Protein AF-A0AAV8XH55-F1 (afdb_monomer)

Sequence (101 aa):
MEENPQSTSTLVASENEVSQTTVIHILRKENHHPYKFQLVQELNEDDPDRRLQFCEIIMNLCHTNPKYSFRSSHVLSKQHSEPSKLQELAAKNRAAPFFNA

Nearest PDB structures (foldseek):
  4j2n-assembly1_B  TM=5.676E-01  e=5.399E+00  Pukovnikvirus pukovnik

Secondary structure (DSSP, 8-state):
----TT--HHHHHHHTTS-HHHHHHHHHHTT--------SSPPPTTHHHHHHHHHHHHHHHHHH-TTTS---TTTGGGSSS---HHHHHHHHTT-------

Foldseek 3Di:
DDDDLPDALVNVCVVVVHDSVVSVVVCVVVVNDRDDPDPPDDDDPCNVVVVVVVVVVLVVCLVPPVVSVPPPPPDPPPPPDDDPVVVVVVVVVVPDPPDDD

Structure (mmCIF, N/CA/C/O backbone):
data_AF-A0AAV8XH55-F1
#
_entry.id   AF-A0AAV8XH55-F1
#
loop_
_atom_site.group_PDB
_atom_site.id
_atom_site.type_symbol
_atom_site.label_atom_id
_atom_site.label_alt_id
_atom_site.label_comp_id
_atom_site.label_asym_id
_atom_site.label_entity_id
_atom_site.label_seq_id
_atom_site.pdbx_PDB_ins_code
_atom_site.Cartn_x
_atom_site.Cartn_y
_atom_site.Cartn_z
_atom_site.occupancy
_atom_site.B_iso_or_equiv
_atom_site.auth_seq_id
_atom_site.auth_comp_id
_atom_site.auth_asym_id
_atom_site.auth_atom_id
_atom_site.pdbx_PDB_model_num
A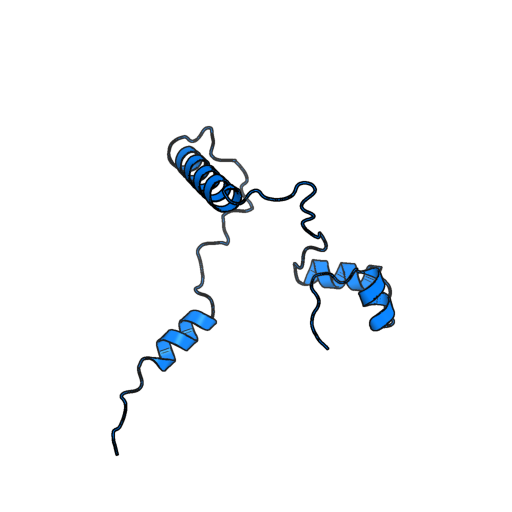TOM 1 N N . MET A 1 1 ? -1.236 -11.094 22.609 1.00 48.31 1 MET A N 1
ATOM 2 C CA . MET A 1 1 ? -2.183 -10.888 21.498 1.00 48.31 1 MET A CA 1
ATOM 3 C C . MET A 1 1 ? -1.362 -10.922 20.231 1.00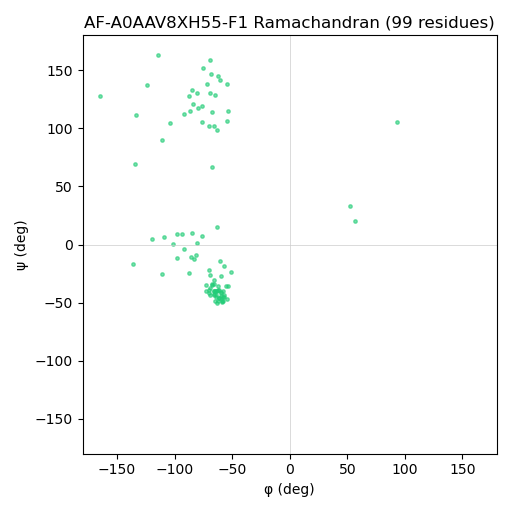 48.31 1 MET A C 1
ATOM 5 O O . MET A 1 1 ? -0.355 -10.230 20.175 1.00 48.31 1 MET A O 1
ATOM 9 N N . GLU A 1 2 ? -1.699 -11.803 19.301 1.00 59.78 2 GLU A N 1
ATOM 10 C CA . GLU A 1 2 ? -1.043 -11.864 17.996 1.00 59.78 2 GLU A CA 1
ATOM 11 C C . GLU A 1 2 ? -1.589 -10.709 17.148 1.00 59.78 2 GLU A C 1
ATOM 13 O O . GLU A 1 2 ? -2.801 -10.597 16.964 1.00 59.78 2 GLU A O 1
ATOM 18 N N . GLU A 1 3 ? -0.724 -9.789 16.717 1.00 60.78 3 GLU A N 1
ATOM 19 C CA . GLU A 1 3 ? -1.136 -8.688 15.845 1.00 60.78 3 GLU A CA 1
ATOM 20 C C . GLU A 1 3 ? -1.521 -9.252 14.478 1.00 60.78 3 GLU A C 1
ATOM 22 O O . GLU A 1 3 ? -0.678 -9.769 13.748 1.00 60.78 3 GLU A O 1
ATOM 27 N N . ASN A 1 4 ? -2.802 -9.138 14.124 1.00 68.88 4 ASN A N 1
ATOM 28 C CA . ASN A 1 4 ? -3.299 -9.479 12.800 1.00 68.88 4 ASN A CA 1
ATOM 29 C C . ASN A 1 4 ? -3.570 -8.188 12.003 1.00 68.88 4 ASN A C 1
ATOM 31 O O . ASN A 1 4 ? -4.603 -7.544 12.215 1.00 68.88 4 ASN A O 1
ATOM 35 N N . PRO A 1 5 ? -2.709 -7.817 11.033 1.00 69.00 5 PRO A N 1
ATOM 36 C CA . PRO A 1 5 ? -2.915 -6.644 10.175 1.00 69.00 5 PRO A CA 1
ATOM 37 C C . PRO A 1 5 ? -4.201 -6.729 9.338 1.00 69.00 5 PRO A C 1
ATOM 39 O O .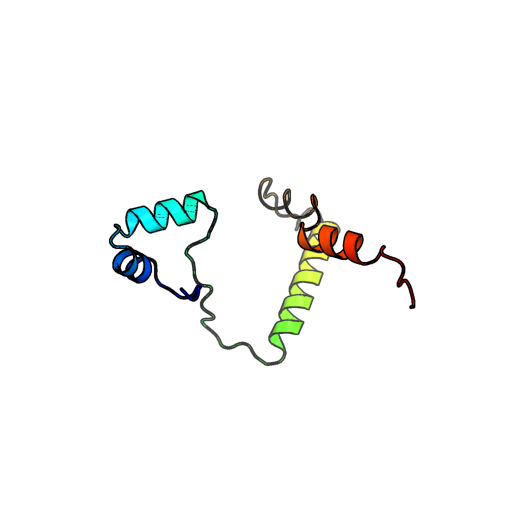 PRO A 1 5 ? -4.640 -5.742 8.750 1.00 69.00 5 PRO A O 1
ATOM 42 N N . GLN A 1 6 ? -4.802 -7.921 9.260 1.00 71.62 6 GLN A N 1
ATOM 43 C CA . GLN A 1 6 ? -6.051 -8.187 8.563 1.00 71.62 6 GLN A CA 1
ATOM 44 C C . GLN A 1 6 ? -7.284 -8.090 9.475 1.00 71.62 6 GLN A C 1
ATOM 46 O O . GLN A 1 6 ? -8.389 -8.416 9.035 1.00 71.62 6 GLN A O 1
ATOM 51 N N . SER A 1 7 ? -7.172 -7.622 10.713 1.00 80.25 7 SER A N 1
ATOM 52 C CA . SER A 1 7 ? -8.357 -7.370 11.537 1.00 80.25 7 SER A CA 1
ATOM 53 C C . SER A 1 7 ? -9.121 -6.138 11.039 1.00 80.25 7 SER A C 1
ATOM 55 O O . SER A 1 7 ? -8.545 -5.127 10.642 1.00 80.25 7 SER A O 1
ATOM 57 N N . THR A 1 8 ? -10.451 -6.225 11.002 1.00 85.56 8 THR A N 1
ATOM 58 C CA . THR A 1 8 ? -11.300 -5.075 10.651 1.00 85.56 8 THR A CA 1
ATOM 59 C C . THR A 1 8 ? -11.374 -4.101 11.826 1.00 85.56 8 THR A C 1
ATOM 61 O O . THR A 1 8 ? -11.306 -4.514 12.982 1.00 85.56 8 THR A O 1
ATOM 64 N N . SER A 1 9 ? -11.574 -2.805 11.563 1.00 87.06 9 SER A N 1
ATOM 65 C CA . SER A 1 9 ? -11.717 -1.806 12.637 1.00 87.06 9 SER A CA 1
ATOM 66 C C . SER A 1 9 ? -12.899 -2.095 13.568 1.00 87.06 9 SER A C 1
ATOM 68 O O . SER A 1 9 ? -12.854 -1.742 14.740 1.00 87.06 9 SER A O 1
ATOM 70 N N . THR A 1 10 ? -13.934 -2.770 13.064 1.00 88.88 10 THR A N 1
ATOM 71 C CA . THR A 1 10 ? -15.074 -3.264 13.846 1.00 88.88 10 THR A CA 1
ATOM 72 C C . THR A 1 10 ? -14.696 -4.412 14.777 1.00 88.88 10 THR A C 1
ATOM 74 O O . THR A 1 10 ? -15.132 -4.413 15.923 1.00 88.88 10 THR A O 1
ATOM 77 N N . LEU A 1 11 ? -13.869 -5.359 14.318 1.00 89.31 11 LEU A N 1
ATOM 78 C CA . LEU A 1 11 ? -13.390 -6.461 15.156 1.00 89.31 11 LEU A CA 1
ATOM 79 C C . LEU A 1 11 ? -12.510 -5.925 16.291 1.00 89.31 11 LEU A C 1
ATOM 81 O O . LEU A 1 11 ? -12.779 -6.197 17.457 1.00 89.31 11 LEU A O 1
ATOM 85 N N . VAL A 1 12 ? -11.550 -5.060 15.953 1.00 89.06 12 VAL A N 1
ATOM 86 C CA . VAL A 1 12 ? -10.674 -4.403 16.936 1.00 89.06 12 VAL A CA 1
ATOM 87 C C . VAL A 1 12 ? -11.492 -3.605 17.954 1.00 89.06 12 VAL A C 1
ATOM 89 O O . VAL A 1 12 ? -11.195 -3.635 19.143 1.00 89.06 12 VAL A O 1
ATOM 92 N N . ALA A 1 13 ? -12.552 -2.925 17.510 1.00 92.75 13 ALA A N 1
ATOM 93 C CA . ALA A 1 13 ? -13.457 -2.207 18.402 1.00 92.75 13 ALA A CA 1
ATOM 94 C C . ALA A 1 13 ? -14.156 -3.147 19.396 1.00 92.75 13 ALA A C 1
ATOM 96 O O . ALA A 1 13 ? -14.168 -2.856 20.590 1.00 92.75 13 ALA A O 1
ATOM 97 N N . SER A 1 14 ? -14.679 -4.286 18.923 1.00 93.00 14 SER A N 1
ATOM 98 C CA . SER A 1 14 ? -15.329 -5.276 19.792 1.00 93.00 14 SER A CA 1
ATOM 99 C C . SER A 1 14 ? -14.369 -5.943 20.777 1.00 93.00 14 SER A C 1
ATOM 101 O O . SER A 1 14 ? -14.727 -6.113 21.935 1.00 93.00 14 SER A O 1
ATOM 103 N N . GLU A 1 15 ? -13.146 -6.266 20.350 1.00 92.75 15 GLU A N 1
ATOM 104 C CA . GLU A 1 15 ? -12.134 -6.916 21.195 1.00 92.75 15 GLU A CA 1
ATOM 105 C C . GLU A 1 15 ? -11.608 -5.996 22.302 1.00 92.75 15 GLU A C 1
ATOM 107 O O . GLU A 1 15 ? -11.149 -6.476 23.335 1.00 92.75 15 GLU A O 1
ATOM 112 N N . ASN A 1 16 ? -11.664 -4.680 22.085 1.00 91.44 16 ASN A N 1
ATOM 113 C CA . ASN A 1 16 ? -11.134 -3.674 23.005 1.00 91.44 16 ASN A CA 1
ATOM 114 C C . ASN A 1 16 ? -12.236 -2.869 23.715 1.00 91.44 16 ASN A C 1
ATOM 116 O O . ASN A 1 16 ? -11.916 -1.895 24.391 1.00 91.44 16 ASN A O 1
ATOM 120 N N . GLU A 1 17 ? -13.513 -3.232 23.544 1.00 94.38 17 GLU A N 1
ATOM 121 C CA . GLU A 1 17 ? -14.675 -2.548 24.143 1.00 94.38 17 GLU A CA 1
ATOM 122 C C . GLU A 1 17 ? -14.710 -1.026 23.888 1.00 94.38 17 GLU A C 1
ATOM 124 O O . GLU A 1 17 ? -15.183 -0.229 24.701 1.00 94.38 17 GLU A O 1
ATOM 129 N N . VAL A 1 18 ? -14.220 -0.597 22.724 1.00 95.00 18 VAL A N 1
ATOM 130 C CA . VAL A 1 18 ? -14.214 0.811 22.307 1.00 95.00 18 VAL A CA 1
ATOM 131 C C . VAL A 1 18 ? -15.106 1.023 21.094 1.00 95.00 18 VAL A C 1
ATOM 133 O O . VAL A 1 18 ? -15.454 0.098 20.366 1.00 95.00 18 VAL A O 1
ATOM 136 N N . SER A 1 19 ? -15.459 2.279 20.821 1.00 95.12 19 SER A N 1
ATOM 137 C CA . SER A 1 19 ? -16.150 2.605 19.575 1.00 95.12 19 SER A CA 1
ATOM 138 C C . SER A 1 19 ? -15.226 2.419 18.363 1.00 95.12 19 SER A C 1
ATOM 140 O O . SER A 1 19 ? -14.032 2.726 18.420 1.00 95.12 19 SER A O 1
ATOM 142 N N . GLN A 1 20 ? -15.786 2.010 17.221 1.00 93.69 20 GLN A N 1
ATOM 143 C CA . GLN A 1 20 ? -15.053 1.945 15.949 1.00 93.69 20 GLN A CA 1
ATOM 144 C C . GLN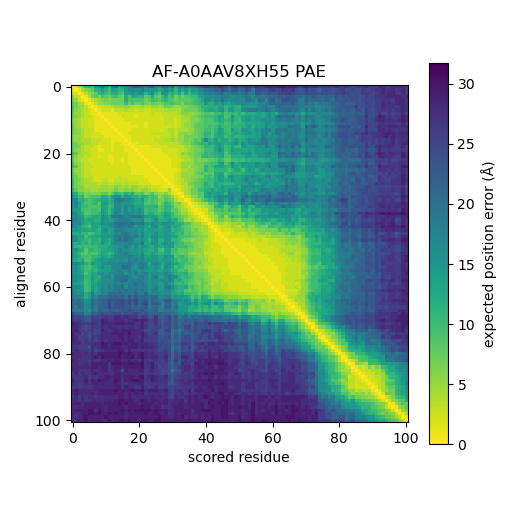 A 1 20 ? -14.418 3.299 15.582 1.00 93.69 20 GLN A C 1
ATOM 146 O O . GLN A 1 20 ? -13.304 3.352 15.058 1.00 93.69 20 GLN A O 1
ATOM 151 N N . THR A 1 21 ? -15.097 4.407 15.894 1.00 94.75 21 THR A N 1
ATOM 152 C CA . THR A 1 21 ? -14.592 5.769 15.677 1.00 94.75 21 THR A CA 1
ATOM 153 C C . THR A 1 21 ? -13.297 6.016 16.444 1.00 94.75 21 THR A C 1
ATOM 155 O O . THR A 1 21 ? -12.362 6.597 15.892 1.00 94.75 21 THR A O 1
ATOM 158 N N . THR A 1 22 ? -13.213 5.533 17.687 1.00 94.56 22 THR A N 1
ATOM 159 C CA . THR A 1 22 ? -12.002 5.610 18.515 1.00 94.56 22 THR A CA 1
ATOM 160 C C . THR A 1 22 ? -10.848 4.858 17.857 1.00 94.56 22 THR A C 1
ATOM 162 O O . THR A 1 22 ? -9.759 5.412 17.724 1.00 94.56 22 THR A O 1
ATOM 165 N N . VAL A 1 23 ? -11.099 3.641 17.363 1.00 91.69 23 VAL A N 1
ATOM 166 C CA . VAL A 1 23 ? -10.095 2.839 16.642 1.00 91.69 23 VAL A CA 1
ATOM 167 C C . VAL A 1 23 ? -9.582 3.587 15.410 1.00 91.69 23 VAL A C 1
ATOM 169 O O . VAL A 1 23 ? -8.377 3.739 15.235 1.00 91.69 23 VAL A O 1
ATOM 172 N N . ILE A 1 24 ? -10.478 4.129 14.578 1.00 90.44 24 ILE A N 1
ATOM 173 C CA . ILE A 1 24 ? -10.093 4.892 13.378 1.00 90.44 24 ILE A CA 1
ATOM 174 C C . ILE A 1 24 ? -9.282 6.141 13.749 1.00 90.44 24 ILE A C 1
ATOM 176 O O . ILE A 1 24 ? -8.324 6.480 13.050 1.00 90.44 24 ILE A O 1
ATOM 180 N N . HIS A 1 25 ? -9.649 6.833 14.830 1.00 92.50 25 HIS A N 1
ATOM 181 C CA . HIS A 1 25 ? -8.930 8.016 15.293 1.00 92.50 25 HIS A CA 1
ATOM 182 C C . HIS A 1 25 ? -7.498 7.674 15.718 1.00 92.50 25 HIS 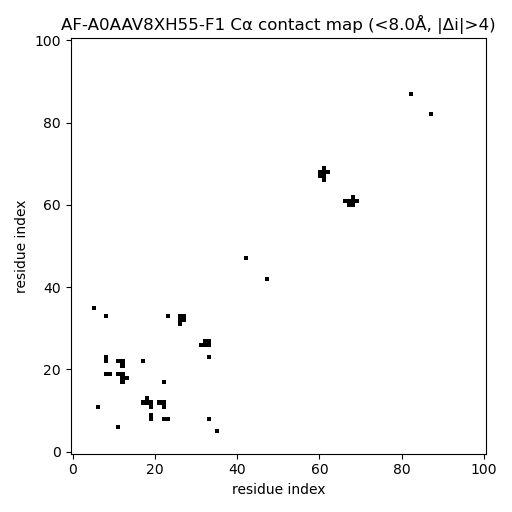A C 1
ATOM 184 O O . HIS A 1 25 ? -6.563 8.362 15.310 1.00 92.50 25 HIS A O 1
ATOM 190 N N . ILE A 1 26 ? -7.323 6.586 16.472 1.00 91.38 26 ILE A N 1
ATOM 191 C CA . ILE A 1 26 ? -6.008 6.084 16.884 1.00 91.38 26 ILE A CA 1
ATOM 192 C C . ILE A 1 26 ? -5.182 5.685 15.658 1.00 91.38 26 ILE A C 1
ATOM 194 O O . ILE A 1 26 ? -4.059 6.156 15.512 1.00 91.38 26 ILE A O 1
ATOM 198 N N . LEU A 1 27 ? -5.749 4.906 14.729 1.00 87.19 27 LEU A N 1
ATOM 199 C CA . LEU A 1 27 ? -5.045 4.487 13.510 1.00 87.19 27 LEU A CA 1
ATOM 200 C C . LEU A 1 27 ? -4.548 5.692 12.701 1.00 87.19 27 LEU A C 1
ATOM 202 O O . LEU A 1 27 ? -3.384 5.742 12.312 1.00 87.19 27 LEU A O 1
ATOM 206 N N . ARG A 1 28 ? -5.395 6.712 12.514 1.00 86.00 28 ARG A N 1
ATOM 207 C CA . ARG A 1 28 ? -5.009 7.952 11.823 1.00 86.00 28 ARG A CA 1
ATOM 208 C C . ARG A 1 28 ? -3.924 8.723 12.569 1.00 86.00 28 ARG A C 1
ATOM 210 O O . ARG A 1 28 ? -2.993 9.203 11.929 1.00 86.00 28 ARG A O 1
ATOM 217 N N . LYS A 1 29 ? -4.038 8.840 13.896 1.00 89.50 29 LYS A N 1
ATOM 218 C CA . LYS A 1 29 ? -3.052 9.523 14.746 1.00 89.50 29 LYS A CA 1
ATOM 219 C C . LYS A 1 29 ? -1.674 8.867 14.640 1.00 89.50 29 LYS A C 1
ATOM 221 O O . LYS A 1 29 ? -0.676 9.566 14.501 1.00 89.50 29 LYS A O 1
ATOM 226 N N . GLU A 1 30 ? -1.640 7.541 14.630 1.00 88.19 30 GLU A N 1
ATOM 227 C CA . GLU A 1 30 ? -0.411 6.753 14.515 1.00 88.19 30 GLU A CA 1
ATOM 228 C C . GLU A 1 30 ? 0.033 6.546 13.054 1.00 88.19 30 GLU A C 1
ATOM 230 O O . GLU A 1 30 ? 0.927 5.750 12.789 1.00 88.19 30 GLU A O 1
ATOM 235 N N . ASN A 1 31 ? -0.577 7.240 12.084 1.00 82.00 31 ASN A N 1
ATOM 236 C CA . ASN A 1 31 ? -0.313 7.112 10.643 1.00 82.00 31 ASN A CA 1
ATOM 237 C C . ASN A 1 31 ? -0.493 5.691 10.074 1.00 82.00 31 ASN A C 1
ATOM 239 O O . ASN A 1 31 ? -0.028 5.394 8.972 1.00 82.00 31 ASN A O 1
ATOM 243 N N . HIS A 1 32 ? -1.233 4.827 10.765 1.00 79.81 32 HIS A N 1
ATOM 244 C CA . HIS A 1 32 ? -1.619 3.515 10.266 1.00 79.81 32 HIS A CA 1
ATOM 245 C C . HIS A 1 32 ? -2.801 3.679 9.317 1.00 79.81 32 HIS A C 1
ATOM 247 O O . HIS A 1 32 ? -3.874 4.165 9.684 1.00 79.81 32 HIS A O 1
ATOM 253 N N . HIS A 1 33 ? -2.592 3.315 8.057 1.00 69.44 33 HIS A N 1
ATOM 254 C CA . HIS A 1 33 ? -3.612 3.497 7.041 1.00 69.44 33 HIS A CA 1
ATOM 255 C C . HIS A 1 33 ? -4.590 2.311 7.087 1.00 69.44 33 HIS A C 1
ATOM 257 O O . HIS A 1 33 ? -4.167 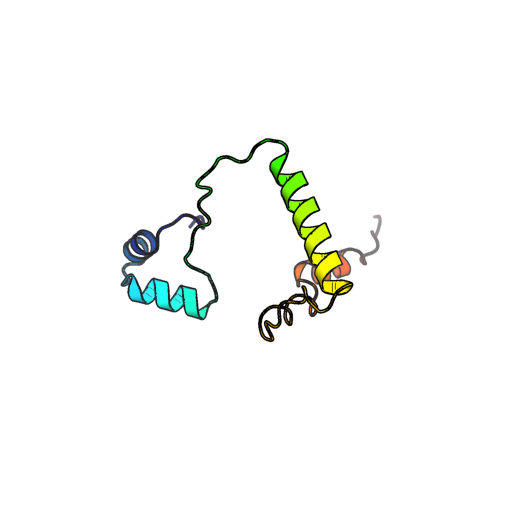1.172 6.912 1.00 69.44 33 HIS A O 1
ATOM 263 N N . PRO A 1 34 ? -5.897 2.541 7.317 1.00 65.44 34 PRO A N 1
ATOM 264 C CA . PRO A 1 34 ? -6.869 1.470 7.558 1.00 65.44 34 PRO A CA 1
ATOM 265 C C . PRO A 1 34 ? -7.288 0.710 6.288 1.00 65.44 34 PRO A C 1
ATOM 267 O O . PRO A 1 34 ? -8.235 -0.074 6.332 1.00 65.44 34 PRO A O 1
ATOM 270 N N . TYR A 1 35 ? -6.649 0.961 5.142 1.00 67.50 35 TYR A N 1
ATOM 271 C CA . TYR A 1 35 ? -6.957 0.241 3.914 1.00 67.50 35 TYR A CA 1
ATOM 272 C C . TYR A 1 35 ? -6.176 -1.068 3.848 1.00 67.50 35 TYR A C 1
ATOM 274 O O . TYR A 1 35 ? -4.964 -1.119 4.041 1.00 67.50 35 TYR A O 1
ATOM 282 N N . LYS A 1 36 ? -6.890 -2.138 3.511 1.00 64.25 36 LYS A N 1
ATOM 283 C CA . LYS A 1 36 ? -6.284 -3.391 3.079 1.00 64.25 36 LYS A CA 1
ATOM 284 C C . LYS A 1 36 ? -6.060 -3.313 1.581 1.00 64.25 36 LYS A C 1
ATOM 286 O O . LYS A 1 36 ? -6.996 -3.027 0.836 1.00 64.25 36 LYS A O 1
ATOM 291 N N . PHE A 1 37 ? -4.840 -3.583 1.134 1.00 65.06 37 PHE A N 1
ATOM 292 C CA . PHE A 1 37 ? -4.605 -3.817 -0.282 1.00 65.06 37 PHE A CA 1
ATOM 293 C C . PHE A 1 37 ? -5.242 -5.158 -0.649 1.00 65.06 37 PHE A C 1
ATOM 295 O O . PHE A 1 37 ? -4.718 -6.217 -0.314 1.00 65.06 37 PHE A O 1
ATOM 302 N N . GLN A 1 38 ? -6.413 -5.108 -1.278 1.00 66.38 38 GLN A N 1
ATOM 303 C CA . GLN A 1 38 ? -7.056 -6.294 -1.817 1.00 66.38 38 GLN A CA 1
ATOM 304 C C . GLN A 1 38 ? -6.609 -6.459 -3.266 1.00 66.38 38 GLN A C 1
ATOM 306 O O . GLN A 1 38 ? -6.948 -5.650 -4.131 1.00 66.38 38 GLN A O 1
ATOM 311 N N . LEU A 1 39 ? -5.840 -7.515 -3.527 1.00 67.19 39 LEU A N 1
ATOM 312 C CA . LEU A 1 39 ? -5.581 -7.974 -4.883 1.00 67.19 39 LEU A CA 1
ATOM 313 C C . LEU A 1 39 ? -6.907 -8.480 -5.462 1.00 67.19 39 LEU A C 1
ATOM 315 O O . LEU A 1 39 ? -7.376 -9.556 -5.113 1.00 67.19 39 LEU A O 1
ATOM 319 N N . VAL A 1 40 ? -7.546 -7.662 -6.301 1.00 70.50 40 VAL A N 1
ATOM 320 C CA . VAL A 1 40 ? -8.777 -8.044 -7.020 1.00 70.50 40 VAL A CA 1
ATOM 321 C C . VAL A 1 40 ? -8.474 -9.092 -8.101 1.00 70.50 40 VAL A C 1
ATOM 323 O O . VAL A 1 40 ? -9.359 -9.829 -8.518 1.00 70.50 40 VAL A O 1
ATOM 326 N N . GLN A 1 41 ? -7.216 -9.163 -8.538 1.00 79.19 41 GLN A N 1
ATOM 327 C CA . GLN A 1 41 ? -6.692 -10.114 -9.512 1.00 79.19 41 GLN A CA 1
ATOM 328 C C . GLN A 1 41 ? -5.521 -10.859 -8.871 1.00 79.19 41 GLN A C 1
ATOM 330 O O . GLN A 1 41 ? -4.697 -10.231 -8.197 1.00 79.19 41 GLN A O 1
ATOM 335 N N . GLU A 1 42 ? -5.454 -12.175 -9.071 1.00 79.62 42 GLU A N 1
ATOM 336 C CA . GLU A 1 42 ? -4.298 -12.970 -8.656 1.00 79.62 42 GLU A CA 1
ATOM 337 C C . GLU A 1 42 ? -3.042 -12.501 -9.399 1.00 79.62 42 GLU A C 1
ATOM 339 O O . GLU A 1 42 ? -3.113 -12.068 -10.551 1.00 79.62 42 GLU A O 1
ATOM 344 N N . LEU A 1 43 ? -1.898 -12.544 -8.714 1.00 84.56 43 LEU A N 1
ATOM 345 C CA . LEU A 1 43 ? -0.611 -12.263 -9.339 1.00 84.56 43 LEU A CA 1
ATOM 346 C C . LEU A 1 43 ? -0.143 -13.511 -10.081 1.00 84.56 43 LEU A C 1
ATOM 348 O O . LEU A 1 43 ? -0.098 -14.593 -9.497 1.00 84.56 43 LEU A O 1
ATOM 352 N N . ASN A 1 44 ? 0.247 -13.345 -11.338 1.00 86.88 44 ASN A N 1
ATOM 353 C CA . ASN A 1 44 ? 0.988 -14.368 -12.062 1.00 86.88 44 ASN A CA 1
ATOM 354 C C . ASN A 1 44 ? 2.402 -14.504 -11.479 1.00 86.88 44 ASN A C 1
ATOM 356 O O . ASN A 1 44 ? 2.928 -13.564 -10.882 1.00 86.88 44 ASN A O 1
ATOM 360 N N . GLU A 1 45 ? 3.041 -15.650 -11.714 1.00 90.56 45 GLU A N 1
ATOM 361 C CA . GLU A 1 45 ? 4.397 -15.945 -11.224 1.00 90.56 45 GLU A CA 1
ATOM 362 C C . GLU A 1 45 ? 5.425 -14.864 -11.617 1.00 90.56 45 GLU A C 1
ATOM 364 O O . GLU A 1 45 ? 6.269 -14.502 -10.804 1.00 90.56 45 GLU A O 1
ATOM 369 N N . ASP A 1 46 ? 5.288 -14.276 -12.812 1.00 93.31 46 ASP A N 1
ATOM 370 C CA . ASP A 1 46 ? 6.168 -13.213 -13.325 1.00 93.31 46 ASP A CA 1
ATOM 371 C C . ASP A 1 46 ? 5.814 -11.795 -12.832 1.00 93.31 46 ASP A C 1
ATOM 373 O O . ASP A 1 46 ? 6.555 -10.838 -13.081 1.00 93.31 46 ASP A O 1
ATOM 377 N N . ASP A 1 47 ? 4.645 -11.592 -12.216 1.00 90.31 47 ASP A N 1
ATOM 378 C CA . ASP A 1 47 ? 4.172 -10.244 -11.881 1.00 90.31 47 ASP A CA 1
ATOM 379 C C . ASP A 1 47 ? 5.072 -9.488 -10.892 1.00 90.31 47 ASP A C 1
ATOM 381 O O . ASP A 1 47 ? 5.198 -8.271 -11.061 1.00 90.31 47 ASP A O 1
ATOM 385 N N . PRO A 1 48 ? 5.713 -10.121 -9.887 1.00 89.31 48 PRO A N 1
ATOM 386 C CA . PRO A 1 48 ? 6.684 -9.438 -9.036 1.00 89.31 48 PRO A CA 1
ATOM 387 C C . PRO A 1 48 ? 7.802 -8.769 -9.846 1.00 89.31 48 PRO A C 1
ATOM 389 O O . PRO A 1 48 ? 8.066 -7.578 -9.660 1.00 89.31 48 PRO A O 1
ATOM 392 N N . ASP A 1 49 ? 8.380 -9.492 -10.807 1.00 94.56 49 ASP A N 1
ATOM 393 C CA . ASP A 1 49 ? 9.473 -8.992 -11.642 1.00 94.56 49 ASP A CA 1
ATOM 394 C C . ASP A 1 49 ? 8.990 -7.900 -12.598 1.00 94.56 49 ASP A C 1
ATOM 396 O O . ASP A 1 49 ? 9.614 -6.842 -12.717 1.00 94.56 49 ASP A O 1
ATOM 400 N N . ARG A 1 50 ? 7.830 -8.100 -13.236 1.00 93.19 50 ARG A N 1
ATOM 401 C CA . ARG A 1 50 ? 7.232 -7.102 -14.142 1.00 93.19 50 ARG A CA 1
ATOM 402 C C . ARG A 1 50 ? 6.894 -5.802 -13.413 1.00 93.19 50 ARG A C 1
ATOM 404 O O . ARG A 1 50 ? 7.104 -4.717 -13.957 1.00 93.19 50 ARG A O 1
ATOM 411 N N . ARG A 1 51 ? 6.389 -5.894 -12.178 1.00 92.31 51 ARG A N 1
ATOM 412 C CA . ARG A 1 51 ? 6.092 -4.731 -11.324 1.00 92.31 51 ARG A CA 1
ATOM 413 C C . ARG A 1 51 ? 7.363 -3.983 -10.946 1.00 92.31 51 ARG A C 1
ATOM 415 O O . ARG A 1 51 ? 7.364 -2.754 -11.000 1.00 92.31 51 ARG A O 1
ATOM 422 N N . LEU A 1 52 ? 8.432 -4.699 -10.602 1.00 92.88 52 LEU A N 1
ATOM 423 C CA . LEU A 1 52 ? 9.721 -4.088 -10.288 1.00 92.88 52 LEU A CA 1
ATOM 424 C C . LEU A 1 52 ? 10.298 -3.354 -11.507 1.00 92.88 52 LEU A C 1
ATOM 426 O O . LEU A 1 52 ? 10.595 -2.164 -11.411 1.00 92.88 52 LEU A O 1
ATOM 430 N N . GLN A 1 53 ? 10.348 -4.019 -12.665 1.00 94.50 53 GLN A N 1
ATOM 431 C CA . GLN A 1 53 ? 10.823 -3.423 -13.919 1.00 94.50 53 GLN A CA 1
ATOM 432 C C . GLN A 1 53 ? 10.021 -2.175 -14.298 1.00 94.50 53 GLN A C 1
ATOM 434 O O . GLN A 1 53 ? 10.590 -1.149 -14.667 1.00 94.50 53 GLN A O 1
ATOM 439 N N . PHE A 1 54 ? 8.692 -2.227 -14.171 1.00 92.31 54 PHE A N 1
ATOM 440 C CA . PHE A 1 54 ? 7.843 -1.063 -14.407 1.00 92.31 54 PHE A CA 1
ATOM 441 C C . PHE A 1 54 ? 8.223 0.111 -13.494 1.00 92.31 54 PHE A C 1
ATOM 443 O O . PHE A 1 54 ? 8.409 1.230 -13.977 1.00 92.31 54 PHE A O 1
ATOM 450 N N . CYS A 1 55 ? 8.372 -0.132 -12.189 1.00 93.19 55 CYS A N 1
ATOM 451 C CA . CYS A 1 55 ? 8.770 0.901 -11.236 1.00 93.19 55 CYS A CA 1
ATOM 452 C C . CYS A 1 55 ? 10.133 1.509 -11.591 1.00 93.19 55 CYS A C 1
ATOM 454 O O . CYS A 1 55 ? 10.263 2.732 -11.588 1.00 93.19 55 CYS A O 1
ATOM 456 N N . GLU A 1 56 ? 11.125 0.691 -11.942 1.00 92.81 56 GLU A N 1
ATOM 457 C CA . GLU A 1 56 ? 12.450 1.157 -12.373 1.00 92.81 56 GLU A CA 1
ATOM 458 C C . GLU A 1 56 ? 12.377 2.045 -13.620 1.00 92.81 56 GLU A C 1
ATOM 460 O O . GLU A 1 56 ? 12.963 3.132 -13.649 1.00 92.81 56 GLU A O 1
ATOM 465 N N . ILE A 1 57 ? 11.603 1.627 -14.625 1.00 93.00 57 ILE A N 1
ATOM 466 C CA . ILE A 1 57 ? 11.376 2.403 -15.850 1.00 93.00 57 ILE A CA 1
ATOM 467 C C . ILE A 1 57 ? 10.758 3.763 -15.512 1.00 93.00 57 ILE A C 1
ATOM 469 O O . ILE A 1 57 ? 11.255 4.795 -15.969 1.00 93.00 57 ILE A O 1
ATOM 473 N N . ILE A 1 58 ? 9.702 3.790 -14.695 1.00 89.06 58 ILE A N 1
ATOM 474 C CA . ILE A 1 58 ? 9.029 5.039 -14.321 1.00 89.06 58 ILE A CA 1
ATOM 475 C C . ILE A 1 58 ? 9.948 5.942 -13.492 1.00 89.06 58 ILE A C 1
ATOM 477 O O . ILE A 1 58 ? 10.025 7.135 -13.778 1.00 89.06 58 ILE A O 1
ATOM 481 N N . MET A 1 59 ? 10.687 5.404 -12.517 1.00 88.56 59 MET A N 1
ATOM 482 C CA . MET A 1 59 ? 11.653 6.182 -11.730 1.00 88.56 59 MET A CA 1
ATOM 483 C C . MET A 1 59 ? 12.716 6.826 -12.627 1.00 88.56 59 MET A C 1
ATOM 485 O O . MET A 1 59 ? 12.985 8.023 -12.506 1.00 88.56 59 MET A O 1
ATOM 489 N N . ASN A 1 60 ? 13.260 6.073 -13.584 1.00 89.00 60 ASN A N 1
ATOM 490 C CA . ASN A 1 60 ? 14.223 6.600 -14.549 1.00 89.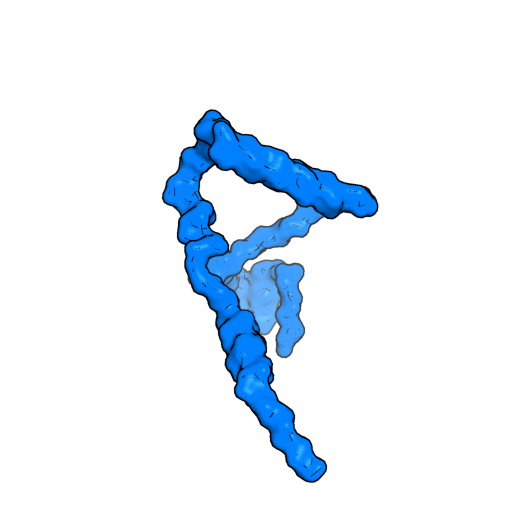00 60 ASN A CA 1
ATOM 491 C C . ASN A 1 60 ? 13.613 7.681 -15.450 1.00 89.00 60 ASN A C 1
ATOM 493 O O . ASN A 1 60 ? 14.257 8.701 -15.708 1.00 89.00 60 ASN A O 1
ATOM 497 N N . LEU A 1 61 ? 12.366 7.514 -15.896 1.00 88.69 61 LEU A N 1
ATOM 498 C CA . LEU A 1 61 ? 11.660 8.538 -16.671 1.00 88.69 61 LEU A CA 1
ATOM 499 C C . LEU A 1 61 ? 11.413 9.812 -15.854 1.00 88.69 61 LEU A C 1
ATOM 501 O O . LEU A 1 61 ? 11.593 10.911 -16.379 1.00 88.69 61 LEU A O 1
ATOM 505 N N . CYS A 1 62 ? 11.065 9.684 -14.573 1.00 88.06 62 CYS A N 1
ATOM 506 C CA . CYS A 1 62 ? 10.911 10.814 -13.655 1.00 88.06 62 CYS A CA 1
ATOM 507 C C . CYS A 1 62 ? 12.229 11.575 -13.439 1.00 88.06 62 CYS A C 1
ATOM 509 O O . CYS A 1 62 ? 12.213 12.805 -13.383 1.00 88.06 62 CYS A O 1
ATOM 511 N N . HIS A 1 63 ? 13.360 10.867 -13.330 1.00 82.69 63 HIS A N 1
ATOM 512 C CA . HIS A 1 63 ? 14.682 11.481 -13.154 1.00 82.69 63 HIS A CA 1
ATOM 513 C C . HIS A 1 63 ? 15.198 12.162 -14.425 1.00 82.69 63 HIS A C 1
ATOM 515 O O . HIS A 1 63 ? 15.800 13.231 -14.354 1.00 82.69 63 HIS A O 1
ATOM 521 N N . THR A 1 64 ? 14.981 11.547 -15.588 1.00 86.88 64 THR A N 1
ATOM 522 C CA . THR A 1 64 ? 15.549 12.017 -16.863 1.00 86.88 64 THR A CA 1
ATOM 523 C C . THR A 1 64 ? 14.677 13.043 -17.573 1.00 86.88 64 THR A C 1
ATOM 525 O O . THR A 1 64 ? 15.188 13.832 -18.369 1.00 86.88 64 THR A O 1
ATOM 528 N N . ASN A 1 65 ? 13.370 13.059 -17.308 1.00 80.56 65 ASN A N 1
ATOM 529 C CA . ASN A 1 65 ? 12.444 13.940 -17.996 1.00 80.56 65 ASN A CA 1
ATOM 530 C C . ASN A 1 65 ? 11.491 14.638 -17.002 1.00 80.56 65 ASN A C 1
ATOM 532 O O . ASN A 1 65 ? 10.578 14.012 -16.454 1.00 80.56 65 ASN A O 1
ATOM 536 N N . PRO A 1 66 ? 11.634 15.968 -16.831 1.00 76.12 66 PRO A N 1
ATOM 537 C CA . PRO A 1 66 ? 10.806 16.769 -15.928 1.00 76.12 66 PRO A CA 1
ATOM 538 C C . PRO A 1 66 ? 9.298 16.697 -16.194 1.00 76.12 66 PRO A C 1
ATOM 540 O O . PRO A 1 66 ? 8.516 17.040 -15.311 1.00 76.12 66 PRO A O 1
ATOM 543 N N . LYS A 1 67 ? 8.869 16.254 -17.386 1.00 79.19 67 LYS A N 1
ATOM 544 C CA . LYS A 1 67 ? 7.452 16.041 -17.721 1.00 79.19 67 LYS A CA 1
ATOM 545 C C . LYS A 1 67 ? 6.819 14.906 -16.908 1.00 79.19 67 LYS A C 1
ATOM 547 O O . LYS A 1 67 ? 5.618 14.954 -16.659 1.00 79.19 67 LYS A O 1
ATOM 552 N N . TYR A 1 68 ? 7.607 13.901 -16.521 1.00 70.31 68 TYR A N 1
ATOM 553 C CA . TYR A 1 68 ? 7.138 12.747 -15.745 1.00 70.31 68 TYR A CA 1
ATOM 554 C C . TYR A 1 68 ? 7.410 12.886 -14.247 1.00 70.31 68 TYR A C 1
ATOM 556 O O . TYR A 1 68 ? 6.840 12.138 -13.460 1.00 70.31 68 TYR A O 1
ATOM 564 N N . SER A 1 69 ? 8.214 13.873 -13.837 1.00 69.00 69 SER A N 1
ATOM 565 C CA . SER A 1 69 ? 8.326 14.265 -12.435 1.00 69.00 69 SER A CA 1
ATOM 566 C C . SER A 1 69 ? 6.966 14.779 -11.959 1.00 69.00 69 SER A C 1
ATOM 568 O O . SER A 1 69 ? 6.561 15.910 -12.242 1.00 69.00 69 SER A O 1
ATOM 570 N N . PHE A 1 70 ? 6.210 13.912 -11.280 1.00 60.72 70 PHE A N 1
ATOM 571 C CA . PHE A 1 70 ? 4.972 14.298 -10.620 1.00 60.72 70 PHE A CA 1
ATOM 572 C C . PHE A 1 70 ? 5.286 15.481 -9.703 1.00 60.72 70 PHE A C 1
ATOM 574 O O . PHE A 1 70 ? 6.017 15.342 -8.722 1.00 60.72 70 PHE A O 1
ATOM 581 N N . ARG A 1 71 ? 4.712 16.652 -10.001 1.00 58.16 71 ARG A N 1
ATOM 582 C CA . ARG A 1 71 ? 4.678 17.805 -9.091 1.00 58.16 71 ARG A CA 1
ATOM 583 C C . ARG A 1 71 ? 3.786 17.477 -7.891 1.00 58.16 71 ARG A C 1
ATOM 585 O O . ARG A 1 71 ? 2.716 18.049 -7.728 1.00 58.16 71 ARG A O 1
ATOM 592 N N . SER A 1 72 ? 4.203 16.527 -7.065 1.00 47.50 72 SER A N 1
ATOM 593 C CA . SER A 1 72 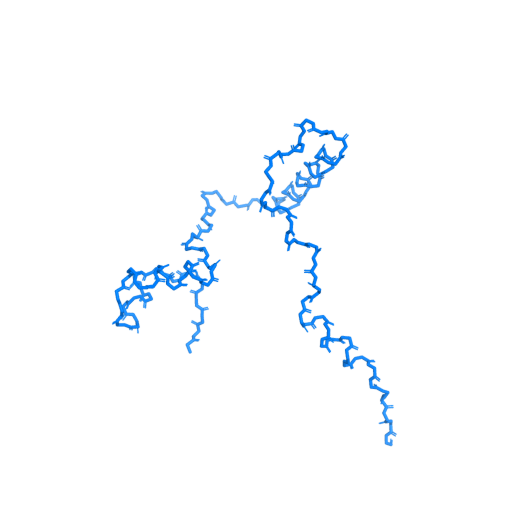? 3.629 16.300 -5.749 1.00 47.50 72 SER A CA 1
ATOM 594 C C . SER A 1 72 ? 4.679 16.699 -4.730 1.00 47.50 72 SER A C 1
ATOM 596 O O . SER A 1 72 ? 5.518 15.907 -4.308 1.00 47.50 72 SER A O 1
ATOM 598 N N . SER A 1 73 ? 4.639 17.972 -4.352 1.00 48.16 73 SER A N 1
ATOM 599 C CA . SER A 1 73 ? 5.537 18.639 -3.406 1.00 48.16 73 SER A CA 1
ATOM 600 C C . SER A 1 73 ? 5.478 18.075 -1.973 1.00 48.16 73 SER A C 1
ATOM 602 O O . SER A 1 73 ? 5.897 18.757 -1.041 1.00 48.16 73 SER A O 1
ATOM 604 N N . HIS A 1 74 ? 4.905 16.887 -1.750 1.00 49.25 74 HIS A N 1
ATOM 605 C CA . HIS A 1 74 ? 4.519 16.438 -0.411 1.00 49.25 74 HIS A CA 1
ATOM 606 C C . HIS A 1 74 ? 4.862 14.988 -0.045 1.00 49.25 74 HIS A C 1
ATOM 608 O O . HIS A 1 74 ? 4.866 14.679 1.142 1.00 49.25 74 HIS A O 1
ATOM 614 N N . VAL A 1 75 ? 5.170 14.095 -0.997 1.00 46.94 75 VAL A N 1
ATOM 615 C CA . VAL A 1 75 ? 5.264 12.646 -0.686 1.00 46.94 75 VAL A CA 1
ATOM 616 C C . VAL A 1 75 ? 6.692 12.085 -0.749 1.00 46.94 75 VAL A C 1
ATOM 618 O O . VAL A 1 75 ? 7.004 11.133 -0.041 1.00 46.94 75 VAL A O 1
ATOM 621 N N . LEU A 1 76 ? 7.601 12.693 -1.518 1.00 44.59 76 LEU A N 1
ATOM 622 C CA . LEU A 1 76 ? 8.952 12.144 -1.726 1.00 44.59 76 LEU A CA 1
ATOM 623 C C . LEU A 1 76 ? 10.017 12.642 -0.731 1.00 44.59 76 LEU A C 1
ATOM 625 O O . LEU A 1 76 ? 11.143 12.159 -0.755 1.00 44.59 76 LEU A O 1
ATOM 629 N N . SER A 1 77 ? 9.690 13.563 0.181 1.00 44.34 77 SER A N 1
ATOM 630 C CA . SER A 1 77 ? 10.677 14.154 1.101 1.00 44.34 77 SER A CA 1
ATOM 631 C C . SER A 1 77 ? 11.031 13.298 2.326 1.00 44.34 77 SER A C 1
ATOM 633 O O . SER A 1 77 ? 11.825 13.744 3.149 1.00 44.34 77 SER A O 1
ATOM 635 N N . LYS A 1 78 ? 10.475 12.086 2.485 1.00 46.56 78 LYS A N 1
ATOM 636 C CA . LYS A 1 78 ? 10.656 11.283 3.715 1.00 46.56 78 LYS A CA 1
ATOM 637 C C . LYS A 1 78 ? 11.327 9.915 3.560 1.00 46.56 78 LYS A C 1
ATOM 639 O O . LYS A 1 78 ? 11.419 9.207 4.551 1.00 46.56 78 LYS A O 1
ATOM 644 N N . GLN A 1 79 ? 11.815 9.531 2.378 1.00 45.75 79 GLN A N 1
ATOM 645 C CA . GLN A 1 79 ? 12.463 8.213 2.201 1.00 45.75 79 GLN A CA 1
ATOM 646 C C . GLN A 1 79 ? 14.001 8.256 2.176 1.00 45.75 79 GLN A C 1
ATOM 648 O O . GLN A 1 79 ? 14.642 7.215 2.087 1.00 45.75 79 GLN A O 1
ATOM 653 N N . HIS A 1 80 ? 14.612 9.435 2.329 1.00 43.84 80 HIS A N 1
ATOM 654 C CA . HIS A 1 80 ? 16.062 9.564 2.493 1.00 43.84 80 HIS A CA 1
ATOM 655 C C . HIS A 1 80 ? 16.417 10.533 3.622 1.00 43.84 80 HIS A C 1
ATOM 657 O O . HIS A 1 80 ? 16.935 11.617 3.383 1.00 43.84 80 HIS A O 1
ATOM 663 N N . SER A 1 81 ? 16.139 10.143 4.863 1.00 48.34 81 SER A N 1
ATOM 664 C CA . SER A 1 81 ? 16.929 10.567 6.022 1.00 48.34 81 SER A CA 1
ATOM 665 C C . SER A 1 81 ? 16.571 9.655 7.195 1.00 48.34 81 SER A C 1
ATOM 667 O O . SER A 1 81 ? 15.396 9.492 7.497 1.00 48.34 81 SER A O 1
ATOM 669 N N . GLU A 1 82 ? 17.602 9.083 7.814 1.00 49.03 82 GLU A N 1
ATOM 670 C CA . GLU A 1 82 ? 17.621 8.157 8.956 1.00 49.03 82 GLU A CA 1
ATOM 671 C C . GLU A 1 82 ? 17.639 6.650 8.615 1.00 49.03 82 GLU A C 1
ATOM 673 O O . GLU A 1 82 ? 16.617 6.075 8.229 1.00 49.03 82 GLU A O 1
ATOM 678 N N . PRO A 1 83 ? 18.797 5.965 8.776 1.00 45.72 83 PRO A N 1
ATOM 679 C CA . PRO A 1 83 ? 18.833 4.507 8.764 1.00 45.72 83 PRO A CA 1
ATOM 680 C C . PRO A 1 83 ? 17.965 3.968 9.905 1.00 45.72 83 PRO A C 1
ATOM 682 O O . PRO A 1 83 ? 17.939 4.516 11.008 1.00 45.72 83 PRO A O 1
ATOM 685 N N . SER A 1 84 ? 17.244 2.873 9.649 1.00 56.31 84 SER A N 1
ATOM 686 C CA . SER A 1 84 ? 16.417 2.246 10.683 1.00 56.31 84 SER A CA 1
ATOM 687 C C . SER A 1 84 ? 17.277 1.931 11.916 1.00 56.31 84 SER A C 1
ATOM 689 O O . SER A 1 84 ? 18.394 1.428 11.785 1.00 56.31 84 SER A O 1
ATOM 691 N N . LYS A 1 85 ? 16.755 2.171 13.127 1.00 58.50 85 LYS A N 1
ATOM 692 C CA . LYS A 1 85 ? 17.448 1.864 14.400 1.00 58.50 85 LYS A CA 1
ATOM 693 C C . LYS A 1 85 ? 17.970 0.417 14.475 1.00 58.50 85 LYS A C 1
ATOM 695 O O . LYS A 1 85 ? 18.924 0.136 15.194 1.00 58.50 85 LYS A O 1
ATOM 700 N N . LEU A 1 86 ? 17.376 -0.492 13.698 1.00 50.75 86 LEU A N 1
ATOM 701 C CA . LEU A 1 86 ? 17.802 -1.883 13.538 1.00 50.75 86 LEU A CA 1
ATOM 702 C C . LEU A 1 86 ? 19.154 -2.022 12.814 1.00 50.75 86 LEU A C 1
ATOM 704 O O . LEU A 1 86 ? 19.954 -2.881 13.181 1.00 50.75 86 LEU A O 1
ATOM 708 N N . GLN A 1 87 ? 19.455 -1.158 11.841 1.00 57.84 87 GLN A N 1
ATOM 709 C CA . GLN A 1 87 ? 20.757 -1.123 11.161 1.00 57.84 87 GLN A CA 1
ATOM 710 C C . GLN A 1 87 ? 21.859 -0.549 12.063 1.00 57.84 87 GLN A C 1
ATOM 712 O O . GLN A 1 87 ? 22.989 -1.036 12.039 1.00 57.84 87 GLN A O 1
ATOM 717 N N . GLU A 1 88 ? 21.531 0.430 12.911 1.00 56.94 88 GLU A N 1
ATOM 718 C CA . GLU A 1 88 ? 22.481 1.005 13.872 1.00 56.94 88 GLU A CA 1
ATOM 719 C C . GLU A 1 88 ? 22.842 0.009 14.995 1.00 56.94 88 GLU A C 1
ATOM 721 O O . GLU A 1 88 ? 24.006 -0.091 15.394 1.00 56.94 88 GLU A O 1
ATOM 726 N N . LEU A 1 89 ? 21.872 -0.791 15.461 1.00 56.50 89 LEU A N 1
ATOM 727 C CA . LEU A 1 89 ? 22.118 -1.873 16.424 1.00 56.50 89 LEU A CA 1
ATOM 728 C C . LEU A 1 89 ? 22.990 -2.990 15.823 1.00 56.50 89 LEU A C 1
ATOM 730 O O . LEU A 1 89 ? 23.895 -3.501 16.483 1.00 56.50 89 LEU A O 1
ATOM 734 N N . ALA A 1 90 ? 22.748 -3.344 14.556 1.00 60.19 90 ALA A N 1
ATOM 735 C CA . ALA A 1 90 ? 23.525 -4.360 13.849 1.00 60.19 90 ALA A CA 1
ATOM 736 C C . ALA A 1 90 ? 24.987 -3.933 13.619 1.00 60.19 90 ALA A C 1
ATOM 738 O O . ALA A 1 90 ? 25.891 -4.768 13.688 1.00 60.19 90 ALA A O 1
ATOM 739 N N . ALA A 1 91 ? 25.237 -2.638 13.398 1.00 64.81 91 ALA A N 1
ATOM 740 C CA . ALA A 1 91 ? 26.588 -2.094 13.263 1.00 64.81 91 ALA A CA 1
ATOM 741 C C . ALA A 1 91 ? 27.360 -2.098 14.597 1.00 64.81 91 ALA A C 1
ATOM 743 O O . ALA A 1 91 ? 28.541 -2.447 14.616 1.00 64.81 91 ALA A O 1
ATOM 744 N N . LYS A 1 92 ? 26.694 -1.788 15.720 1.00 61.12 92 LYS A N 1
ATOM 745 C CA . LYS A 1 92 ? 27.313 -1.804 17.062 1.00 61.12 92 LYS A CA 1
ATOM 746 C C . LYS A 1 92 ? 27.698 -3.213 17.522 1.00 61.12 92 LYS A C 1
ATOM 748 O O . LYS A 1 92 ? 28.744 -3.386 18.139 1.00 61.12 92 LYS A O 1
ATOM 753 N N . ASN A 1 93 ? 26.921 -4.229 17.148 1.00 58.06 93 ASN A N 1
ATOM 754 C CA . ASN A 1 93 ? 27.179 -5.616 17.550 1.00 58.06 93 ASN A CA 1
ATOM 755 C C . ASN A 1 93 ? 28.248 -6.335 16.705 1.00 58.06 93 ASN A C 1
ATOM 757 O O . ASN A 1 93 ? 28.684 -7.422 17.076 1.00 58.06 93 ASN A O 1
ATOM 761 N N . ARG A 1 94 ? 28.707 -5.744 15.593 1.00 54.19 94 ARG A N 1
ATOM 762 C CA . ARG A 1 94 ? 29.815 -6.282 14.777 1.00 54.19 94 ARG A CA 1
ATOM 763 C C . ARG A 1 94 ? 31.208 -5.857 15.253 1.00 54.19 94 ARG A C 1
ATOM 765 O O . ARG A 1 94 ? 32.190 -6.399 14.759 1.00 54.19 94 ARG A O 1
ATOM 772 N N . ALA A 1 95 ? 31.303 -4.908 16.185 1.00 55.16 95 ALA A N 1
ATOM 773 C CA . ALA A 1 95 ? 32.572 -4.337 16.643 1.00 55.16 95 ALA A CA 1
ATOM 774 C C . ALA A 1 95 ? 33.110 -4.946 17.955 1.00 55.16 95 ALA A C 1
ATOM 776 O O . ALA A 1 95 ? 34.078 -4.428 18.507 1.00 55.16 95 ALA A O 1
ATOM 777 N N . ALA A 1 96 ? 32.519 -6.031 18.467 1.00 52.53 96 ALA A N 1
ATOM 778 C CA . ALA A 1 96 ? 33.087 -6.757 19.600 1.00 52.53 96 ALA A CA 1
ATOM 779 C C . ALA A 1 96 ? 34.102 -7.799 19.085 1.00 52.53 96 ALA A C 1
ATOM 781 O O . ALA A 1 96 ? 33.698 -8.730 18.383 1.00 52.53 96 ALA A O 1
ATOM 782 N N . PRO A 1 97 ? 35.410 -7.674 19.387 1.00 46.19 97 PRO A N 1
ATOM 783 C CA . PRO A 1 97 ? 36.361 -8.727 19.071 1.00 46.19 97 PRO A CA 1
ATOM 784 C C . PRO A 1 97 ? 36.011 -9.963 19.905 1.00 46.19 97 PRO A C 1
ATOM 786 O O . PRO A 1 97 ? 35.853 -9.878 21.122 1.00 46.19 97 PRO A O 1
ATOM 789 N N . PHE A 1 98 ? 35.880 -11.110 19.237 1.00 49.53 98 PHE A N 1
ATOM 790 C CA . PHE A 1 98 ? 35.826 -12.417 19.883 1.00 49.53 98 PHE A CA 1
ATOM 791 C C . PHE A 1 98 ? 37.070 -12.575 20.767 1.00 49.53 98 PHE A C 1
ATOM 793 O O . PHE A 1 98 ? 38.178 -12.755 20.263 1.00 49.53 98 PHE A O 1
ATOM 800 N N . PHE A 1 99 ? 36.897 -12.485 22.084 1.00 45.12 99 PHE A N 1
ATOM 801 C CA . P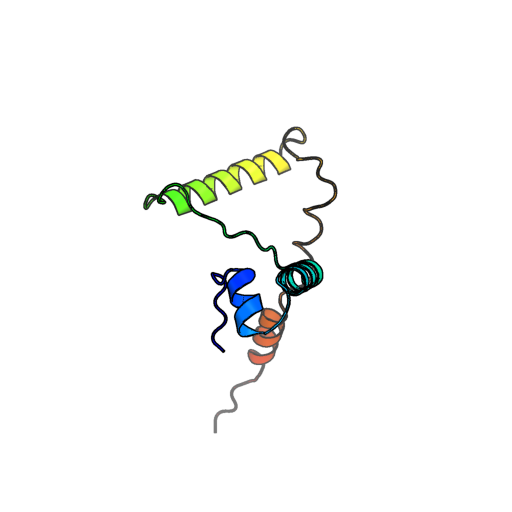HE A 1 99 ? 37.897 -12.955 23.032 1.00 45.12 99 PHE A CA 1
ATOM 802 C C . PHE A 1 99 ? 37.781 -14.483 23.065 1.00 45.12 99 PHE A C 1
ATOM 804 O O . PHE A 1 99 ? 36.803 -15.021 23.582 1.00 45.12 99 PHE A O 1
ATOM 811 N N . ASN A 1 100 ? 38.738 -15.174 22.443 1.00 39.38 100 ASN A N 1
ATOM 812 C CA . ASN A 1 100 ? 38.917 -16.612 22.628 1.00 39.38 100 ASN A CA 1
ATOM 813 C C . ASN A 1 100 ? 39.429 -16.861 24.055 1.00 39.38 100 ASN A C 1
ATOM 815 O O . ASN A 1 100 ? 40.378 -16.201 24.486 1.00 39.38 100 ASN A O 1
ATOM 819 N N . ALA A 1 101 ? 38.774 -17.786 24.758 1.00 44.81 101 ALA A N 1
ATOM 820 C CA . ALA A 1 101 ? 39.240 -18.387 26.006 1.00 44.81 101 ALA A CA 1
ATOM 821 C C . ALA A 1 101 ? 40.221 -19.533 25.728 1.00 44.81 101 ALA A C 1
ATOM 823 O O . ALA A 1 101 ? 40.091 -20.163 24.651 1.00 44.81 101 ALA A O 1
#

pLDDT: mean 73.44, std 17.88, range [39.38, 95.12]

Solvent-accessible surface area (backbone atoms only — not comparable to full-atom values): 6692 Å² total; per-residue (Å²): 134,84,88,58,93,82,61,49,59,62,55,56,11,65,78,64,80,46,54,45,66,57,47,55,51,51,32,54,74,72,68,46,72,91,73,76,90,73,75,91,58,85,79,55,93,61,43,66,59,54,52,50,54,50,50,54,52,51,52,50,44,28,74,78,34,75,90,59,40,74,90,57,96,78,74,75,86,70,85,83,75,81,80,56,71,68,58,58,51,56,57,62,69,69,71,65,79,85,78,82,129

Organism: NCBI:txid1265417

Mean predicted aligned error: 16.43 Å

Radius of gyration: 21.39 Å; Cα contacts (8 Å, |Δi|>4): 31; chains: 1; bounding box: 55×37×44 Å